Protein AF-A0A9X8YLI3-F1 (afdb_monomer)

InterPro domains:
  IPR004807 UvrABC system, subunit B [PTHR24029] (3-109)
  IPR027417 P-loop containing nucleoside triphosphate hydrolase [G3DSA:3.40.50.300] (4-109)
  IPR027417 P-loop containing nucleoside triphosphate hydrolase [SSF52540] (3-109)
  IPR060262 UvrABC system protein B, third helical domain [PF27431] (2-48)

Solvent-accessible surface area (backbone atoms only — not comparable to full-atom values): 6412 Å² total; per-residue (Å²): 115,66,68,53,52,54,26,54,76,68,69,36,55,67,28,32,51,46,31,52,54,51,52,52,50,41,51,49,34,34,72,75,70,71,48,42,93,69,53,61,46,45,38,37,74,78,70,73,49,60,91,81,42,76,53,90,54,77,72,78,76,47,65,95,84,62,87,84,82,70,73,65,46,91,54,47,53,61,50,60,74,42,47,46,60,57,53,46,59,55,47,49,53,35,35,72,59,14,72,42,60,74,59,30,64,30,50,51,120

Sequence (109 aa):
ADRRKVLLANNKLLEEQRLTQRTQFDLEMMNELGYCSGIENYSRYLSGRAEGEPPPTLFDYLPADGLLVVDESHVTIPQIGAMFKGDRARKETLVEYGFRLPSALDNRP

Mean predicted aligned error: 3.41 Å

Organism: Serratia marcescens (NCBI:txid615)

Radius of gyration: 17.2 Å; Cα contacts (8 Å, |Δi|>4): 89; chains: 1; bounding box: 40×31×50 Å

pLDDT: mean 94.91, std 4.08, range [65.88, 98.31]

Foldseek 3Di:
DVLLVVCVVVVVVQLSVLQVVQVVVQVVCCVPVVGDVPRLLCQCVVVVHDPLAAHDDVVVVDDPPDDDDDPPCVPRVVVVVCQLVVVQVVVVVCCVSNVGPPSSNNHGD

Structure (mmCIF, N/CA/C/O backbone):
data_AF-A0A9X8YLI3-F1
#
_entry.id   AF-A0A9X8YLI3-F1
#
loop_
_atom_site.group_PDB
_atom_site.id
_atom_site.type_symbol
_atom_site.label_atom_id
_atom_site.label_alt_id
_atom_site.label_comp_id
_atom_site.label_asym_id
_atom_site.label_entity_id
_atom_site.label_seq_id
_atom_site.pdbx_PDB_ins_code
_atom_site.Cartn_x
_atom_site.Cartn_y
_atom_site.Cartn_z
_atom_site.occupancy
_atom_site.B_iso_or_equiv
_atom_site.auth_seq_id
_atom_site.auth_comp_id
_atom_site.auth_asym_id
_atom_site.auth_atom_id
_atom_site.pdbx_PDB_model_num
ATOM 1 N N . ALA A 1 1 ? -16.256 -0.741 6.862 1.00 65.88 1 ALA A N 1
ATOM 2 C CA . ALA A 1 1 ? -17.024 -1.120 8.071 1.00 65.88 1 ALA A CA 1
ATOM 3 C C . ALA A 1 1 ? -16.598 -2.479 8.636 1.00 65.88 1 ALA A C 1
ATOM 5 O O . ALA A 1 1 ? -16.556 -2.633 9.853 1.00 65.88 1 ALA A O 1
ATOM 6 N N . ASP A 1 2 ? -16.237 -3.452 7.796 1.00 87.06 2 ASP A N 1
ATOM 7 C CA . ASP A 1 2 ? -16.014 -4.831 8.259 1.00 87.06 2 ASP A CA 1
ATOM 8 C C . ASP A 1 2 ? -14.717 -5.022 9.049 1.00 87.06 2 ASP A C 1
ATOM 10 O O . ASP A 1 2 ? -14.728 -5.678 10.088 1.00 87.06 2 ASP A O 1
ATOM 14 N N . ARG A 1 3 ? -13.620 -4.348 8.668 1.00 92.38 3 ARG A N 1
ATOM 15 C CA . ARG A 1 3 ? -12.366 -4.404 9.444 1.00 92.38 3 ARG A CA 1
ATOM 16 C C . ARG A 1 3 ? -12.540 -3.911 10.882 1.00 92.38 3 ARG A C 1
ATOM 18 O O . ARG A 1 3 ? -12.003 -4.521 11.800 1.00 92.38 3 ARG A O 1
ATOM 25 N N . ARG A 1 4 ? -13.328 -2.851 11.082 1.00 92.94 4 ARG A N 1
ATOM 26 C CA . ARG A 1 4 ? -13.660 -2.319 12.410 1.00 92.94 4 ARG A CA 1
ATOM 27 C C . ARG A 1 4 ? -14.344 -3.378 13.277 1.00 92.94 4 ARG A C 1
ATOM 29 O O . ARG A 1 4 ? -13.915 -3.609 14.400 1.00 92.94 4 ARG A O 1
ATOM 36 N N . LYS A 1 5 ? -15.351 -4.075 12.733 1.00 94.69 5 LYS A N 1
ATOM 37 C CA . LYS A 1 5 ? -16.043 -5.173 13.433 1.00 94.69 5 LYS A CA 1
ATOM 38 C C . LYS A 1 5 ? -15.072 -6.284 13.835 1.00 94.69 5 LYS A C 1
ATOM 40 O O . LYS A 1 5 ? -15.131 -6.751 14.966 1.00 94.69 5 LYS A O 1
ATOM 45 N N . VAL A 1 6 ? -14.155 -6.662 12.940 1.00 95.75 6 VAL A N 1
ATOM 46 C CA . VAL A 1 6 ? -13.128 -7.679 13.220 1.00 95.75 6 VAL A CA 1
ATOM 47 C C . VAL A 1 6 ? -12.205 -7.245 14.361 1.00 95.75 6 VAL A C 1
ATOM 49 O O . VAL A 1 6 ? -11.920 -8.052 15.240 1.00 95.75 6 VAL A O 1
ATOM 52 N N . LEU A 1 7 ? -11.739 -5.994 14.381 1.00 96.81 7 LEU A N 1
ATOM 53 C CA . LEU A 1 7 ? -10.860 -5.506 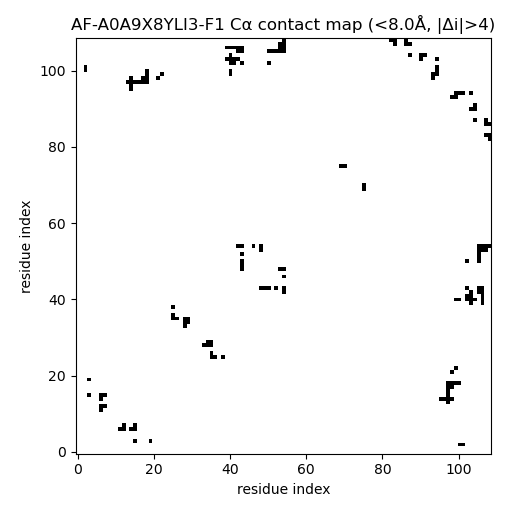15.451 1.00 96.81 7 LEU A CA 1
ATOM 54 C C . LEU A 1 7 ? -11.576 -5.483 16.810 1.00 96.81 7 LEU A C 1
ATOM 56 O O . LEU A 1 7 ? -11.028 -5.989 17.788 1.00 96.81 7 LEU A O 1
ATOM 60 N N . LEU A 1 8 ? -12.822 -4.999 16.855 1.00 96.06 8 LEU A N 1
ATOM 61 C CA . LEU A 1 8 ? -13.634 -4.989 18.079 1.00 96.06 8 LEU A CA 1
ATOM 62 C C . LEU A 1 8 ? -13.923 -6.405 18.594 1.00 96.06 8 LEU A C 1
ATOM 64 O O . LEU A 1 8 ? -13.762 -6.663 19.783 1.00 96.06 8 LEU A O 1
ATOM 68 N N . ALA A 1 9 ? -14.287 -7.336 17.707 1.00 97.31 9 ALA A N 1
ATOM 69 C CA . ALA A 1 9 ? -14.552 -8.729 18.074 1.00 97.31 9 ALA A CA 1
ATOM 70 C C . ALA A 1 9 ? -13.317 -9.443 18.653 1.00 97.31 9 ALA A C 1
ATOM 72 O O . ALA A 1 9 ? -13.460 -10.360 19.455 1.00 97.31 9 ALA A O 1
ATOM 73 N N . ASN A 1 10 ? -12.111 -9.006 18.278 1.00 96.75 10 ASN A N 1
ATOM 74 C CA . ASN A 1 10 ? -10.844 -9.530 18.795 1.00 96.75 10 ASN A CA 1
ATOM 75 C C . ASN A 1 10 ? -10.275 -8.704 19.965 1.00 96.75 10 ASN A C 1
ATOM 77 O O . ASN A 1 10 ? -9.109 -8.872 20.315 1.00 96.75 10 ASN A O 1
ATOM 81 N N . ASN A 1 11 ? -11.061 -7.791 20.546 1.00 97.44 11 ASN A N 1
ATOM 82 C CA . ASN A 1 11 ? -10.647 -6.896 21.631 1.00 97.44 11 ASN A CA 1
ATOM 83 C C . ASN A 1 11 ? -9.397 -6.041 21.308 1.00 97.44 11 ASN A C 1
ATOM 85 O O . ASN A 1 11 ? -8.677 -5.602 22.204 1.00 97.44 11 ASN A O 1
ATOM 89 N N . LYS A 1 12 ? -9.144 -5.780 20.017 1.00 97.75 12 LYS A N 1
ATOM 90 C CA . LYS A 1 12 ? -8.058 -4.922 19.512 1.00 97.75 12 LYS A CA 1
ATOM 91 C C . LYS A 1 12 ? -8.506 -3.456 19.483 1.00 97.75 12 LYS A C 1
ATOM 93 O O . LYS A 1 12 ? -8.673 -2.854 18.420 1.00 97.75 12 LYS A O 1
ATOM 98 N N . LEU A 1 13 ? -8.801 -2.910 20.665 1.00 97.81 13 LEU A N 1
ATOM 99 C CA . LEU A 1 13 ? -9.442 -1.595 20.820 1.00 97.81 13 LEU A CA 1
ATOM 100 C C . LEU A 1 13 ? -8.537 -0.437 20.372 1.00 97.81 13 LEU A C 1
ATOM 102 O O . LEU A 1 13 ? -9.013 0.515 19.759 1.00 97.81 13 LEU A O 1
ATOM 106 N N . LEU A 1 14 ? -7.230 -0.529 20.632 1.00 98.06 14 LEU A N 1
ATOM 107 C CA . LEU A 1 14 ? -6.277 0.516 20.252 1.00 98.06 14 LEU A CA 1
ATOM 108 C C . LEU A 1 14 ? -6.064 0.556 18.735 1.00 98.06 14 LEU A C 1
ATOM 110 O O . LEU A 1 14 ? -6.020 1.630 18.138 1.00 98.06 14 LEU A O 1
ATOM 114 N N . GLU A 1 15 ? -5.942 -0.611 18.104 1.00 98.31 15 GLU A N 1
ATOM 115 C CA . GLU A 1 15 ? -5.834 -0.743 16.654 1.00 98.31 15 GLU A CA 1
ATOM 116 C C . GLU A 1 15 ? -7.099 -0.243 15.961 1.00 98.31 15 GLU A C 1
ATOM 118 O O . GLU A 1 15 ? -7.008 0.413 14.925 1.00 98.31 15 GLU A O 1
ATOM 123 N N . GLU A 1 16 ? -8.275 -0.528 16.527 1.00 97.69 16 GLU A N 1
ATOM 124 C CA . GLU A 1 16 ? -9.536 -0.006 16.009 1.00 97.69 16 GLU A CA 1
ATOM 125 C C . GLU A 1 16 ? -9.577 1.517 16.073 1.00 97.69 16 GLU A C 1
ATOM 127 O O . GLU A 1 16 ? -9.817 2.156 15.048 1.00 97.69 16 GL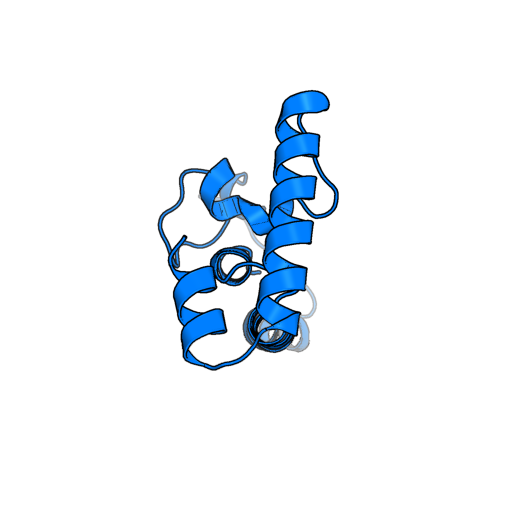U A O 1
ATOM 132 N N . GLN A 1 17 ? -9.281 2.094 17.239 1.00 97.94 17 GLN A N 1
ATOM 133 C CA . GLN A 1 17 ? -9.274 3.539 17.425 1.00 97.94 17 GLN A CA 1
ATOM 134 C C . GLN A 1 17 ? -8.301 4.214 16.453 1.00 97.94 17 GLN A C 1
ATOM 136 O O . GLN A 1 17 ? -8.666 5.176 15.774 1.00 97.94 17 GLN A O 1
ATOM 141 N N . ARG A 1 18 ? -7.077 3.684 16.349 1.00 97.88 18 ARG A N 1
ATOM 142 C CA . ARG A 1 18 ? -6.033 4.185 15.449 1.00 97.88 18 ARG A CA 1
ATOM 143 C C . ARG A 1 18 ? -6.486 4.160 13.992 1.00 97.88 18 ARG A C 1
ATOM 145 O O . ARG A 1 18 ? -6.341 5.161 13.289 1.00 97.88 18 ARG A O 1
ATOM 152 N N . LEU A 1 19 ? -7.058 3.038 13.555 1.00 97.62 19 LEU A N 1
ATOM 153 C CA . LEU A 1 19 ? -7.505 2.861 12.179 1.00 97.62 19 LEU A CA 1
ATOM 154 C C . LEU A 1 19 ? -8.654 3.811 11.850 1.00 97.62 19 LEU A C 1
ATOM 156 O O . LEU A 1 19 ? -8.631 4.459 10.804 1.00 97.62 19 LEU A O 1
ATOM 160 N N . THR A 1 20 ? -9.640 3.904 12.741 1.00 97.31 20 THR A N 1
ATOM 161 C CA . THR A 1 20 ? -10.816 4.758 12.567 1.00 97.31 20 THR A CA 1
ATO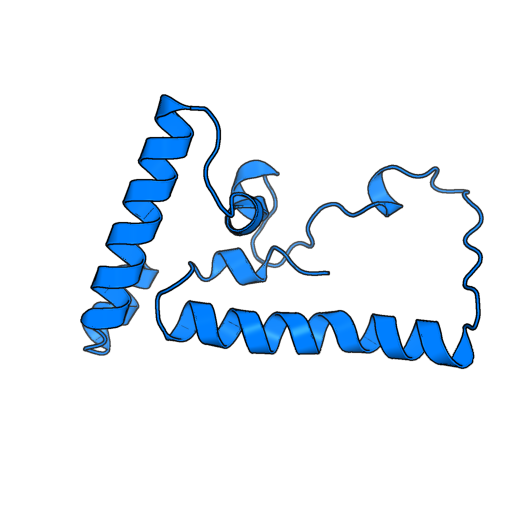M 162 C C . THR A 1 20 ? -10.413 6.229 12.500 1.00 97.31 20 THR A C 1
ATOM 164 O O . THR A 1 20 ? -10.772 6.901 11.536 1.00 97.31 20 THR A O 1
ATOM 167 N N . GLN A 1 21 ? -9.609 6.717 13.451 1.00 97.81 21 GLN A N 1
ATOM 168 C CA . GLN A 1 21 ? -9.138 8.106 13.458 1.00 97.81 21 GLN A CA 1
ATOM 169 C C . GLN A 1 21 ? -8.353 8.448 12.191 1.00 97.81 21 GLN A C 1
ATOM 171 O O . GLN A 1 21 ? -8.633 9.457 11.547 1.00 97.81 21 GLN A O 1
ATOM 176 N N . ARG A 1 22 ? -7.399 7.592 11.798 1.00 97.75 22 ARG A N 1
ATOM 177 C CA . ARG A 1 22 ? -6.577 7.848 10.612 1.00 97.75 22 ARG A CA 1
ATOM 178 C C . ARG A 1 22 ? -7.401 7.844 9.329 1.00 97.75 22 ARG A C 1
ATOM 180 O O . ARG A 1 22 ? -7.235 8.732 8.505 1.00 97.75 22 ARG A O 1
ATOM 187 N N . THR A 1 23 ? -8.276 6.854 9.163 1.00 96.88 23 THR A N 1
ATOM 188 C CA . THR A 1 23 ? -9.092 6.729 7.948 1.00 96.88 23 THR A CA 1
ATOM 189 C C . THR A 1 23 ? -10.066 7.898 7.830 1.00 96.88 23 THR A C 1
ATOM 191 O O . THR A 1 23 ? -10.225 8.441 6.745 1.00 96.88 23 THR A O 1
ATOM 194 N N . GLN A 1 24 ? -10.688 8.313 8.938 1.00 97.06 24 GLN A N 1
ATOM 195 C CA . GLN A 1 24 ? -11.616 9.442 8.948 1.00 97.06 24 GLN A CA 1
ATOM 196 C C . GLN A 1 24 ? -10.908 10.755 8.595 1.00 97.06 24 GLN A C 1
ATOM 198 O O . GLN A 1 24 ? -11.377 11.480 7.724 1.00 97.06 24 GLN A O 1
ATOM 203 N N . PHE A 1 25 ? -9.740 11.004 9.192 1.00 98.06 25 PHE A N 1
ATOM 204 C CA . PHE A 1 25 ? -8.915 12.163 8.859 1.00 98.06 25 PHE A CA 1
ATOM 205 C C . PHE A 1 25 ? -8.492 12.161 7.383 1.00 98.06 25 PHE A C 1
ATOM 207 O O . PHE A 1 25 ? -8.634 13.164 6.693 1.00 98.06 25 PHE A O 1
ATOM 214 N N . ASP A 1 26 ? -8.009 11.027 6.863 1.00 98.00 26 ASP A N 1
ATOM 215 C CA . ASP A 1 26 ? -7.603 10.924 5.458 1.00 98.00 26 ASP A CA 1
ATOM 216 C C . ASP A 1 26 ? -8.804 11.168 4.507 1.00 98.00 26 ASP A C 1
ATOM 218 O O . ASP A 1 26 ? -8.628 11.790 3.459 1.00 98.00 26 ASP A O 1
ATOM 222 N N . LEU A 1 27 ? -10.019 10.724 4.868 1.00 97.00 27 LEU A N 1
ATOM 223 C CA . LEU A 1 27 ? -11.255 10.990 4.113 1.00 97.00 27 LEU A CA 1
ATOM 224 C C . LEU A 1 27 ? -11.652 12.472 4.133 1.00 97.00 27 LEU A C 1
ATOM 226 O O . LEU A 1 27 ? -12.037 13.005 3.095 1.00 97.00 27 LEU A O 1
ATOM 230 N N . GLU A 1 28 ? -11.545 13.137 5.282 1.00 98.19 28 GLU A N 1
ATOM 231 C CA . GLU A 1 28 ? -11.789 14.581 5.410 1.00 98.19 28 GLU A CA 1
ATOM 232 C C . GLU A 1 28 ? -10.816 15.374 4.533 1.00 98.19 28 GLU A C 1
ATOM 234 O O . GLU A 1 28 ? -11.245 16.178 3.710 1.00 98.19 28 GLU A O 1
ATOM 239 N N . MET A 1 29 ? -9.523 15.048 4.597 1.00 98.25 29 MET A N 1
ATOM 240 C CA . MET A 1 29 ? -8.493 15.676 3.765 1.00 98.25 29 MET A CA 1
ATOM 241 C C . MET A 1 29 ? -8.746 15.476 2.263 1.00 98.25 29 MET A C 1
ATOM 243 O O . MET A 1 29 ? -8.609 16.418 1.482 1.00 98.25 29 MET A O 1
ATOM 247 N N . MET A 1 30 ? -9.162 14.275 1.843 1.00 97.12 30 MET A N 1
ATOM 248 C CA . MET A 1 30 ? -9.523 14.021 0.442 1.00 97.12 30 MET A CA 1
ATOM 249 C C . MET A 1 30 ? -10.761 14.814 0.003 1.00 97.12 30 MET A C 1
ATOM 251 O O . MET A 1 30 ? -10.786 15.294 -1.126 1.00 97.12 30 MET A O 1
ATOM 255 N N . ASN A 1 31 ? -11.756 14.984 0.875 1.00 97.19 31 ASN A N 1
ATOM 256 C CA . ASN A 1 31 ? -12.953 15.767 0.565 1.00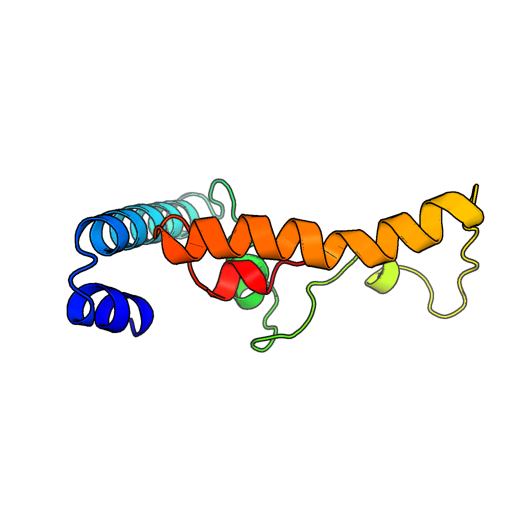 97.19 31 ASN A CA 1
ATOM 257 C C . ASN A 1 31 ? -12.676 17.278 0.503 1.00 97.19 31 ASN A C 1
ATOM 259 O O . ASN A 1 31 ? -13.250 17.960 -0.342 1.00 97.19 31 ASN A O 1
ATOM 263 N N . GLU A 1 32 ? -11.820 17.805 1.382 1.00 97.56 32 GLU A N 1
ATOM 264 C CA . GLU A 1 32 ? -11.554 19.246 1.479 1.00 97.56 32 GLU A CA 1
ATOM 265 C C . GLU A 1 32 ? -10.463 19.728 0.516 1.00 97.56 32 GLU A C 1
ATOM 267 O O . GLU A 1 32 ? -10.607 20.779 -0.107 1.00 97.56 32 GLU A O 1
ATOM 272 N N . LEU A 1 33 ? -9.366 18.973 0.387 1.00 97.44 33 LEU A N 1
ATOM 273 C CA . LEU A 1 33 ? -8.183 19.381 -0.382 1.00 97.44 33 LEU A CA 1
ATOM 274 C C . LEU A 1 33 ? -7.995 18.592 -1.682 1.00 97.44 33 LEU A C 1
ATOM 276 O O . LEU A 1 33 ? -7.133 18.939 -2.488 1.00 97.44 33 LEU A O 1
ATOM 280 N N . GLY A 1 34 ? -8.747 17.507 -1.882 1.00 95.25 34 GLY A N 1
ATOM 281 C CA . GLY A 1 34 ? -8.572 16.599 -3.019 1.00 95.25 34 GLY A CA 1
ATOM 282 C C . GLY A 1 34 ? -7.407 15.612 -2.871 1.00 95.25 34 GLY A C 1
ATOM 283 O O . GLY A 1 34 ? -7.172 14.814 -3.776 1.00 95.25 34 GLY A O 1
ATOM 284 N N . TYR A 1 35 ? -6.671 15.634 -1.752 1.00 96.25 35 TYR A N 1
ATOM 285 C CA . TYR A 1 35 ? -5.596 14.679 -1.468 1.00 96.25 35 TYR A CA 1
ATOM 286 C C . TYR A 1 35 ? -5.362 14.491 0.038 1.00 96.25 35 TYR A C 1
ATOM 288 O O . TYR A 1 35 ? -5.763 15.311 0.859 1.00 96.25 35 TYR A O 1
ATOM 296 N N . CYS A 1 36 ? -4.659 13.420 0.410 1.00 97.38 36 CYS A N 1
ATOM 297 C CA . CYS A 1 36 ? -4.199 13.186 1.779 1.00 97.38 36 CYS A CA 1
ATOM 298 C C . CYS A 1 36 ? -2.771 12.620 1.801 1.00 97.38 36 CYS A C 1
ATOM 300 O O . CYS A 1 36 ? -2.235 12.164 0.787 1.00 97.38 36 CYS A O 1
ATOM 302 N N . SER A 1 37 ? -2.126 12.647 2.971 1.00 96.69 37 SER A N 1
ATOM 303 C CA . SER A 1 37 ? -0.793 12.060 3.132 1.00 96.69 37 SER A CA 1
ATOM 304 C C . SER A 1 37 ? -0.866 10.531 3.159 1.00 96.69 3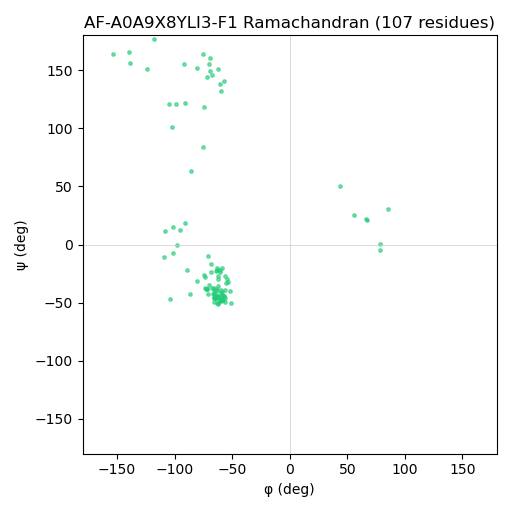7 SER A C 1
ATOM 306 O O . SER A 1 37 ? -1.447 9.924 4.069 1.00 96.69 37 SER A O 1
ATOM 308 N N . GLY A 1 38 ? -0.210 9.903 2.186 1.00 95.19 38 GLY A N 1
ATOM 309 C CA . GLY A 1 38 ? -0.261 8.460 1.998 1.00 95.19 38 GLY A CA 1
ATOM 310 C C . GLY A 1 38 ? -1.458 8.006 1.159 1.00 95.19 38 GLY A C 1
ATOM 311 O O . GLY A 1 38 ? -1.986 6.917 1.404 1.00 95.19 38 GLY A O 1
ATOM 312 N N . ILE A 1 39 ? -1.918 8.842 0.220 1.00 96.19 39 ILE A N 1
ATOM 313 C CA . ILE A 1 39 ? -3.065 8.563 -0.653 1.00 96.19 39 ILE A CA 1
ATOM 314 C C . ILE A 1 39 ? -2.908 7.261 -1.456 1.00 96.19 39 ILE A C 1
ATOM 316 O O . ILE A 1 39 ? -3.891 6.583 -1.747 1.00 96.19 39 ILE A O 1
ATOM 320 N N . GLU A 1 40 ? -1.673 6.837 -1.731 1.00 94.12 40 GLU A N 1
ATOM 321 C CA . GLU A 1 40 ? -1.359 5.585 -2.422 1.00 94.12 40 GLU A CA 1
ATOM 322 C C . GLU A 1 40 ? -1.875 4.339 -1.683 1.00 94.12 40 GLU A C 1
ATOM 324 O O . GLU A 1 40 ? -2.109 3.305 -2.299 1.00 94.12 40 GLU A O 1
ATOM 329 N N . ASN A 1 41 ? -2.132 4.423 -0.373 1.00 94.94 41 ASN A N 1
ATOM 330 C CA . ASN A 1 41 ? -2.729 3.324 0.399 1.00 94.94 41 ASN A CA 1
ATOM 331 C C . ASN A 1 41 ? -4.218 3.091 0.063 1.00 94.94 41 ASN A C 1
ATOM 333 O O . ASN A 1 41 ? -4.799 2.087 0.483 1.00 94.94 41 ASN A O 1
ATOM 337 N N . TYR A 1 42 ? -4.822 4.002 -0.702 1.00 94.75 42 TYR A N 1
ATOM 338 C CA . TYR A 1 42 ? -6.182 3.914 -1.229 1.00 94.75 42 TYR A CA 1
ATOM 339 C C . TYR A 1 42 ? -6.197 3.651 -2.745 1.00 94.75 42 TYR A C 1
ATOM 341 O O . TYR A 1 42 ? -7.260 3.734 -3.360 1.00 94.75 42 TYR A O 1
ATOM 349 N N . SER A 1 43 ? -5.050 3.308 -3.355 1.00 91.94 43 SER A N 1
ATOM 350 C CA . SER A 1 43 ? -4.897 3.168 -4.813 1.00 91.94 43 SER A CA 1
ATOM 351 C C . SER A 1 43 ? -5.945 2.257 -5.449 1.00 91.94 43 SER A C 1
ATOM 353 O O . SER A 1 43 ? -6.492 2.619 -6.489 1.00 91.94 43 SER A O 1
ATOM 355 N N . ARG A 1 44 ? -6.298 1.134 -4.807 1.00 92.94 44 ARG A N 1
ATOM 356 C CA . ARG A 1 44 ? -7.371 0.234 -5.264 1.00 92.94 44 ARG A CA 1
ATOM 357 C C . ARG A 1 44 ? -8.668 0.990 -5.553 1.00 92.94 44 ARG A C 1
ATOM 359 O O . ARG A 1 44 ? -9.251 0.843 -6.621 1.00 92.94 44 ARG A O 1
ATOM 366 N N . TYR A 1 45 ? -9.098 1.814 -4.602 1.00 92.25 45 TYR A N 1
ATOM 367 C CA . TYR A 1 45 ? -10.345 2.567 -4.704 1.00 92.25 45 TYR A CA 1
ATOM 368 C C . TYR A 1 45 ? -10.249 3.696 -5.730 1.00 92.25 45 TYR A C 1
ATOM 370 O O . TYR A 1 45 ? -11.200 3.929 -6.467 1.00 92.25 45 TYR A O 1
ATOM 378 N N . LEU A 1 46 ? -9.096 4.364 -5.803 1.00 91.69 46 LEU A N 1
ATOM 379 C CA . LEU A 1 46 ? -8.874 5.496 -6.707 1.00 91.69 46 LEU A CA 1
ATOM 380 C C . LEU A 1 46 ? -8.712 5.073 -8.173 1.00 91.69 46 LEU A C 1
ATOM 382 O O . LEU A 1 46 ? -9.033 5.843 -9.070 1.00 91.69 46 LEU A O 1
ATOM 386 N N . SER A 1 47 ? -8.224 3.856 -8.417 1.00 89.25 47 SER A N 1
ATOM 387 C CA . SER A 1 47 ? -8.008 3.305 -9.762 1.00 89.25 47 SER A CA 1
ATOM 388 C C . SER A 1 47 ? -9.133 2.383 -10.246 1.00 89.25 47 SER A C 1
ATOM 390 O O . SER A 1 47 ? -9.057 1.876 -11.361 1.00 89.25 47 SER A O 1
ATOM 392 N N . GLY A 1 48 ? -10.172 2.151 -9.433 1.00 89.38 48 GLY A N 1
ATOM 393 C CA . GLY A 1 48 ? -11.299 1.279 -9.789 1.00 89.38 48 GLY A CA 1
ATOM 394 C C . GLY A 1 48 ? -10.939 -0.206 -9.921 1.00 89.38 48 GLY A C 1
ATOM 395 O O . GLY A 1 48 ? -11.657 -0.949 -10.585 1.00 89.38 48 GLY A O 1
ATOM 396 N N . ARG A 1 49 ? -9.830 -0.634 -9.310 1.00 89.62 49 ARG A N 1
ATOM 397 C CA . ARG A 1 49 ? -9.322 -2.012 -9.359 1.00 89.62 49 ARG A CA 1
ATOM 398 C C . ARG A 1 49 ? -10.060 -2.919 -8.373 1.00 89.62 49 ARG A C 1
ATOM 400 O O . ARG A 1 49 ? -10.520 -2.470 -7.318 1.00 89.62 49 ARG A O 1
ATOM 407 N N . ALA A 1 50 ? -10.135 -4.209 -8.692 1.00 92.06 50 ALA A N 1
ATOM 408 C CA . ALA A 1 50 ? -10.678 -5.208 -7.774 1.00 92.06 50 ALA A CA 1
ATOM 409 C C . ALA A 1 50 ? -9.691 -5.541 -6.635 1.00 92.06 50 ALA A C 1
ATOM 411 O O . ALA A 1 50 ? -8.502 -5.224 -6.686 1.00 92.06 50 ALA A O 1
ATOM 412 N N . GLU A 1 51 ? -10.185 -6.178 -5.570 1.00 92.38 51 GLU A N 1
ATOM 413 C CA . GLU A 1 51 ? -9.327 -6.683 -4.492 1.00 92.38 51 GLU A CA 1
ATOM 414 C C . GLU A 1 51 ? -8.319 -7.700 -5.035 1.00 92.38 51 GLU A C 1
ATOM 416 O O . GLU A 1 51 ? -8.675 -8.605 -5.788 1.00 92.38 51 GLU A O 1
ATOM 421 N N . GLY A 1 52 ? -7.049 -7.541 -4.664 1.00 88.19 52 GLY A N 1
ATOM 422 C CA . GLY A 1 52 ? -5.977 -8.386 -5.161 1.00 88.19 52 GLY A CA 1
ATOM 423 C C . GLY A 1 52 ? -5.489 -8.044 -6.568 1.00 88.19 52 GLY A C 1
ATOM 424 O O . GLY A 1 52 ? -4.481 -8.618 -6.970 1.00 88.19 52 GLY A O 1
ATOM 425 N N . GLU A 1 53 ? -6.084 -7.108 -7.309 1.00 90.00 53 GLU A N 1
ATOM 426 C CA . GLU A 1 53 ? -5.499 -6.652 -8.577 1.00 90.00 53 GLU A CA 1
ATOM 427 C C . GLU A 1 53 ? -4.243 -5.798 -8.339 1.00 90.00 53 GLU A C 1
ATOM 429 O O . GLU A 1 53 ? -4.171 -5.071 -7.345 1.00 90.00 53 GLU A O 1
ATOM 434 N N . PRO A 1 54 ? -3.217 -5.902 -9.206 1.00 83.12 54 PRO A N 1
ATOM 435 C CA . PRO A 1 54 ? -2.029 -5.068 -9.089 1.00 83.12 54 PRO A CA 1
ATOM 436 C C . PRO A 1 54 ? -2.356 -3.603 -9.424 1.00 83.12 54 PRO A C 1
ATOM 438 O O . PRO A 1 54 ? -3.232 -3.336 -10.258 1.00 83.12 54 PRO A O 1
ATOM 441 N N . PRO A 1 55 ? -1.648 -2.642 -8.807 1.00 87.44 55 PRO A N 1
ATOM 442 C CA . PRO A 1 55 ? -1.767 -1.247 -9.191 1.00 87.44 55 PRO A CA 1
ATOM 443 C C . PRO A 1 55 ? -1.154 -1.036 -10.586 1.00 87.44 55 PRO A C 1
ATOM 445 O O . PRO A 1 55 ? -0.343 -1.852 -11.031 1.00 87.44 55 PRO A O 1
ATOM 448 N N . PRO A 1 56 ? -1.509 0.057 -11.283 1.00 89.12 56 PRO A N 1
ATOM 449 C CA . PRO A 1 56 ? -0.781 0.450 -12.481 1.00 89.12 56 PRO A CA 1
ATOM 450 C C . PRO A 1 56 ? 0.689 0.726 -12.140 1.00 89.12 56 PRO A C 1
ATOM 452 O O . PRO A 1 56 ? 1.012 1.357 -11.132 1.00 89.12 56 PRO A O 1
ATOM 455 N N . THR A 1 57 ? 1.573 0.261 -13.008 1.00 92.06 57 THR A N 1
ATOM 456 C CA . THR A 1 57 ? 3.024 0.423 -12.947 1.00 92.06 57 THR A CA 1
ATOM 457 C C . THR A 1 57 ? 3.502 1.211 -14.162 1.00 92.06 57 THR A C 1
ATOM 459 O O . THR A 1 57 ? 2.728 1.517 -15.065 1.00 92.06 57 THR A O 1
ATOM 462 N N . LEU A 1 58 ? 4.800 1.514 -14.231 1.00 93.50 58 LEU A N 1
ATOM 463 C CA . LEU A 1 58 ? 5.383 2.143 -15.417 1.00 93.50 58 LEU A CA 1
ATOM 464 C C . LEU A 1 58 ? 5.123 1.333 -16.701 1.00 93.50 58 LEU A C 1
ATOM 466 O O . LEU A 1 58 ? 4.932 1.929 -17.757 1.00 93.50 58 LEU A O 1
ATOM 470 N N . PHE A 1 59 ? 5.072 -0.002 -16.617 1.00 92.50 59 PHE A N 1
ATOM 471 C CA . PHE A 1 59 ? 4.864 -0.867 -17.782 1.00 92.50 59 PHE A CA 1
ATOM 472 C C . PHE A 1 59 ? 3.518 -0.634 -18.473 1.00 92.50 59 PHE A C 1
ATOM 474 O O . PHE A 1 59 ? 3.446 -0.771 -19.688 1.00 92.50 59 PHE A O 1
ATOM 481 N N . ASP A 1 60 ? 2.485 -0.215 -17.739 1.00 91.69 60 ASP A N 1
ATOM 482 C CA . ASP A 1 60 ? 1.164 0.086 -18.306 1.00 91.69 60 ASP A CA 1
ATOM 483 C C . ASP A 1 60 ? 1.164 1.341 -19.201 1.00 91.69 60 ASP A C 1
ATOM 485 O O . ASP A 1 60 ? 0.234 1.551 -19.978 1.00 91.69 60 ASP A O 1
ATOM 489 N N . TYR A 1 61 ? 2.201 2.179 -19.101 1.00 93.88 61 TYR A N 1
ATOM 490 C CA . TYR A 1 61 ? 2.354 3.415 -19.876 1.00 93.88 61 TYR A CA 1
ATOM 491 C C . TYR A 1 61 ? 3.327 3.270 -21.051 1.00 93.88 61 TYR A C 1
ATOM 493 O O . TYR A 1 61 ? 3.475 4.203 -21.843 1.00 93.88 61 TYR A O 1
ATOM 501 N N . LEU A 1 62 ? 4.017 2.134 -21.157 1.00 95.94 62 LEU A N 1
ATOM 502 C CA . LEU A 1 62 ? 4.974 1.873 -22.226 1.00 95.94 62 LEU A CA 1
ATOM 503 C C . LEU A 1 62 ? 4.293 1.176 -23.416 1.00 95.94 62 LEU A C 1
ATOM 505 O O . LEU A 1 62 ? 3.275 0.503 -23.244 1.00 95.94 62 LEU A O 1
ATOM 509 N N . PRO A 1 63 ? 4.849 1.305 -24.636 1.00 96.31 63 PRO A N 1
ATOM 510 C CA . PRO A 1 63 ? 4.387 0.532 -25.783 1.00 96.31 63 PRO A CA 1
ATOM 511 C C . PRO A 1 63 ? 4.466 -0.974 -25.513 1.00 96.31 63 PRO A C 1
ATOM 513 O O . PRO A 1 63 ? 5.443 -1.458 -24.938 1.00 96.31 63 PRO A O 1
ATOM 516 N N . ALA A 1 64 ? 3.461 -1.722 -25.973 1.00 95.06 64 ALA A N 1
ATOM 517 C CA . ALA A 1 64 ? 3.400 -3.175 -25.792 1.00 95.06 64 ALA A CA 1
ATOM 518 C C . ALA A 1 64 ? 4.553 -3.925 -26.493 1.00 95.06 64 ALA A C 1
ATOM 520 O O . ALA A 1 64 ? 4.879 -5.047 -26.116 1.00 95.06 64 ALA A O 1
ATOM 521 N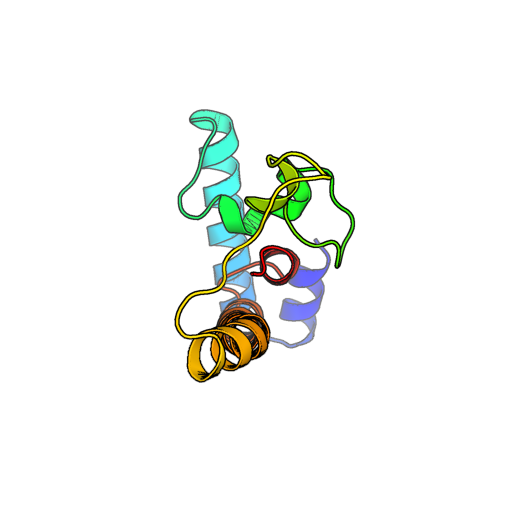 N . ASP A 1 65 ? 5.168 -3.304 -27.499 1.00 95.81 65 ASP A N 1
ATOM 522 C CA . ASP A 1 65 ? 6.316 -3.783 -28.272 1.00 95.81 65 ASP A CA 1
ATOM 523 C C . ASP A 1 65 ? 7.648 -3.132 -27.848 1.00 95.81 65 ASP A C 1
ATOM 525 O O . ASP A 1 65 ? 8.649 -3.216 -28.560 1.00 95.81 65 ASP A O 1
ATOM 529 N N . GLY A 1 66 ? 7.676 -2.477 -26.685 1.00 94.25 66 GLY A N 1
ATOM 530 C CA . GLY A 1 66 ? 8.877 -1.851 -26.146 1.00 94.25 66 GLY A CA 1
ATOM 531 C C . GLY A 1 66 ? 10.006 -2.848 -25.850 1.00 94.25 66 GLY A C 1
ATOM 532 O O . GLY A 1 66 ? 9.784 -4.005 -25.493 1.00 94.25 66 GLY A O 1
ATOM 533 N N . LEU A 1 67 ? 11.251 -2.372 -25.945 1.00 95.94 67 LEU A N 1
ATOM 534 C CA . LEU A 1 67 ? 12.441 -3.117 -25.533 1.00 95.94 67 LEU A CA 1
ATOM 535 C C . LEU A 1 67 ? 12.773 -2.816 -24.065 1.00 95.94 67 LEU A C 1
ATOM 537 O O . LEU A 1 67 ? 13.045 -1.669 -23.713 1.00 95.94 67 LEU A O 1
ATOM 541 N N . LEU A 1 68 ? 12.816 -3.852 -23.224 1.00 95.31 68 LEU A N 1
ATOM 542 C CA . LEU A 1 68 ? 13.300 -3.765 -21.845 1.00 95.31 68 LEU A CA 1
ATOM 543 C C . LEU A 1 68 ? 14.749 -4.258 -21.767 1.00 95.31 68 LEU A C 1
ATOM 545 O O . LEU A 1 68 ? 15.032 -5.415 -22.072 1.00 95.31 68 LEU A O 1
ATOM 549 N N . VAL A 1 69 ? 15.654 -3.396 -21.305 1.00 97.50 69 VAL A N 1
ATOM 550 C CA . VAL A 1 69 ? 17.031 -3.775 -20.962 1.00 97.50 69 VAL A CA 1
ATOM 551 C C . VAL A 1 69 ? 17.151 -3.818 -19.444 1.00 97.50 69 VAL A C 1
ATOM 553 O O . VAL A 1 69 ? 16.903 -2.819 -18.773 1.00 97.50 69 VAL A O 1
ATOM 556 N N . VAL A 1 70 ? 17.522 -4.981 -18.907 1.00 97.81 70 VAL A N 1
ATOM 557 C CA . VAL A 1 70 ? 17.769 -5.167 -17.473 1.00 97.81 70 VAL A CA 1
ATOM 558 C C . VAL A 1 70 ? 19.271 -5.187 -17.248 1.00 97.81 70 VAL A C 1
ATOM 560 O O . VAL A 1 70 ? 19.928 -6.197 -17.505 1.00 97.81 70 VAL A O 1
ATOM 563 N N . ASP A 1 71 ? 19.801 -4.060 -16.784 1.00 98.31 71 ASP A N 1
ATOM 564 C CA . ASP A 1 71 ? 21.203 -3.963 -16.398 1.00 98.31 71 ASP A CA 1
ATOM 565 C C . ASP A 1 71 ? 21.489 -4.818 -15.156 1.00 98.31 71 ASP A C 1
ATOM 567 O O . ASP A 1 71 ? 20.615 -5.013 -14.303 1.00 98.31 71 ASP A O 1
ATOM 571 N N . GLU A 1 72 ? 22.694 -5.380 -15.096 1.00 98.19 72 GLU A N 1
ATOM 572 C CA . GLU A 1 72 ? 23.142 -6.298 -14.043 1.00 98.19 72 GLU A CA 1
ATOM 573 C C . GLU A 1 72 ? 22.090 -7.353 -13.661 1.00 98.19 72 GLU A C 1
ATOM 575 O O . GLU A 1 72 ? 21.754 -7.560 -12.494 1.00 98.19 72 GLU A O 1
ATOM 580 N N . SER A 1 73 ? 21.536 -8.037 -14.666 1.00 98.00 73 SER A N 1
ATOM 581 C CA . SER A 1 73 ? 20.388 -8.943 -14.504 1.00 98.00 73 SER A CA 1
ATOM 582 C C . SER A 1 73 ? 20.586 -10.032 -13.443 1.00 98.00 73 SER A C 1
ATOM 584 O O . SER A 1 73 ? 19.628 -10.426 -12.777 1.00 98.00 73 SER A O 1
ATOM 586 N N . HIS A 1 74 ? 21.828 -10.467 -13.224 1.00 97.44 74 HIS A N 1
ATOM 587 C CA . HIS A 1 74 ? 22.195 -11.424 -12.182 1.00 97.44 74 HIS A CA 1
ATOM 588 C C . HIS A 1 74 ? 21.937 -10.913 -10.747 1.00 97.44 74 HIS A C 1
ATOM 590 O O . HIS A 1 74 ? 21.790 -11.726 -9.836 1.00 97.44 74 HIS A O 1
ATOM 596 N N . VAL A 1 75 ? 21.827 -9.595 -10.552 1.00 98.19 75 VAL A N 1
ATOM 597 C CA . VAL A 1 75 ? 21.422 -8.933 -9.300 1.00 98.19 75 VAL A CA 1
ATOM 598 C C . VAL A 1 75 ? 19.981 -8.423 -9.388 1.00 98.19 75 VAL A C 1
ATOM 600 O O . VAL A 1 75 ? 19.176 -8.678 -8.488 1.00 98.19 75 VAL A O 1
ATOM 603 N N . THR A 1 76 ? 19.632 -7.743 -10.484 1.00 98.00 76 THR A N 1
ATOM 604 C CA . THR A 1 76 ? 18.347 -7.042 -10.638 1.00 98.00 76 THR A CA 1
ATOM 605 C C . THR A 1 76 ? 17.151 -7.999 -10.664 1.00 98.00 76 THR A C 1
ATOM 607 O O . THR A 1 76 ? 16.123 -7.721 -10.045 1.00 98.00 76 THR A O 1
ATOM 610 N N . ILE A 1 77 ? 17.267 -9.167 -11.310 1.00 97.44 77 ILE A N 1
ATOM 611 C CA . ILE A 1 77 ? 16.166 -10.144 -11.376 1.00 97.44 77 ILE A CA 1
ATOM 612 C C . ILE A 1 77 ? 15.840 -10.731 -9.988 1.00 97.44 77 ILE A C 1
ATOM 614 O O . ILE A 1 77 ? 14.668 -10.690 -9.594 1.00 97.44 77 ILE A O 1
A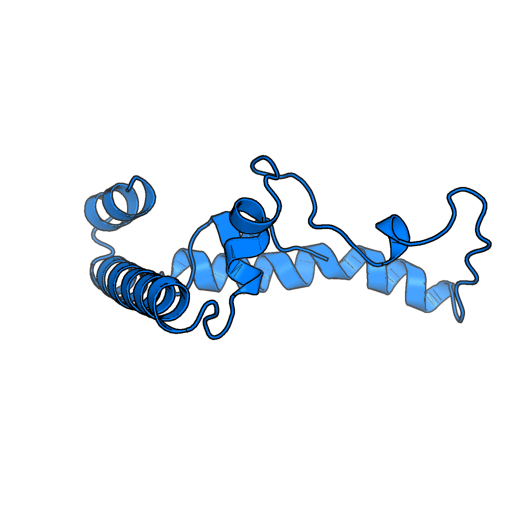TOM 618 N N . PRO A 1 78 ? 16.821 -11.218 -9.196 1.00 97.19 78 PRO A N 1
ATOM 619 C CA . PRO A 1 78 ? 16.570 -11.605 -7.808 1.00 97.19 78 PRO A CA 1
ATOM 620 C C . PRO A 1 78 ? 15.963 -10.487 -6.955 1.00 97.19 78 PRO A C 1
ATOM 622 O O . PRO A 1 78 ? 15.067 -10.753 -6.150 1.00 97.19 78 PRO A O 1
ATOM 625 N N . GLN A 1 79 ? 16.417 -9.242 -7.138 1.00 96.81 79 GLN A N 1
ATOM 626 C CA . GLN A 1 79 ? 15.908 -8.095 -6.389 1.00 96.81 79 GLN A CA 1
ATOM 627 C C . GLN A 1 79 ? 14.413 -7.867 -6.648 1.00 96.81 79 GLN A C 1
ATOM 629 O O . GLN A 1 79 ? 13.650 -7.782 -5.686 1.00 96.81 79 GLN A O 1
ATOM 634 N N . ILE A 1 80 ? 13.981 -7.844 -7.915 1.00 95.00 80 ILE A N 1
ATOM 635 C CA . ILE A 1 80 ? 12.564 -7.697 -8.294 1.00 95.00 80 ILE A CA 1
ATOM 636 C C . ILE A 1 80 ? 11.720 -8.813 -7.662 1.00 95.00 80 ILE A C 1
ATOM 638 O O . ILE A 1 80 ? 10.686 -8.543 -7.051 1.00 95.00 80 ILE A O 1
ATOM 642 N N . GLY A 1 81 ? 12.197 -10.063 -7.713 1.00 92.25 81 GLY A N 1
ATOM 643 C CA . GLY A 1 81 ? 11.508 -11.205 -7.100 1.00 92.25 81 GLY A CA 1
ATOM 644 C C . GLY A 1 81 ? 11.325 -11.094 -5.577 1.00 92.25 81 GLY A C 1
ATOM 645 O O . GLY A 1 81 ? 10.410 -11.703 -5.014 1.00 92.25 81 GLY A O 1
ATOM 646 N N . ALA A 1 82 ? 12.163 -10.306 -4.896 1.00 95.75 82 ALA A N 1
ATOM 647 C CA . ALA A 1 82 ? 12.087 -10.076 -3.456 1.00 95.75 82 ALA A CA 1
ATOM 648 C C . ALA A 1 82 ? 11.188 -8.888 -3.060 1.00 95.75 82 ALA A C 1
ATOM 650 O O . ALA A 1 82 ? 10.701 -8.859 -1.924 1.00 95.75 82 ALA A O 1
ATOM 651 N N . MET A 1 83 ? 10.931 -7.937 -3.970 1.00 95.94 83 MET A N 1
ATOM 652 C CA . MET A 1 83 ? 10.219 -6.685 -3.667 1.00 95.94 83 MET A CA 1
ATOM 653 C C . MET A 1 83 ? 8.837 -6.928 -3.058 1.00 95.94 83 MET A C 1
ATOM 655 O O . MET A 1 83 ? 8.532 -6.381 -1.996 1.00 95.94 83 MET A O 1
ATOM 659 N N . PHE A 1 84 ? 8.030 -7.798 -3.675 1.00 93.50 84 PHE A N 1
ATOM 660 C CA . PHE A 1 84 ? 6.678 -8.090 -3.194 1.00 93.50 84 PHE A CA 1
ATOM 661 C C . PHE A 1 84 ? 6.676 -8.645 -1.766 1.00 93.50 84 PHE A C 1
ATOM 663 O O . PHE A 1 84 ? 5.899 -8.198 -0.927 1.00 93.50 84 PHE A O 1
ATOM 670 N N . LYS A 1 85 ? 7.565 -9.599 -1.460 1.00 93.50 85 LYS A N 1
ATOM 671 C CA . LYS A 1 85 ? 7.621 -10.225 -0.129 1.00 93.50 85 LYS A CA 1
ATOM 672 C C . LYS A 1 85 ? 8.027 -9.218 0.947 1.00 93.50 85 LYS A C 1
ATOM 674 O O . LYS A 1 85 ? 7.410 -9.192 2.010 1.00 93.50 85 LYS A O 1
ATOM 679 N N . GLY A 1 86 ? 9.034 -8.389 0.664 1.00 95.12 86 GLY A N 1
ATOM 680 C CA . GLY A 1 86 ? 9.501 -7.359 1.593 1.00 95.12 86 GLY A CA 1
ATOM 681 C C . GLY A 1 86 ? 8.443 -6.287 1.854 1.00 95.12 86 GLY A C 1
ATOM 682 O O . GLY A 1 86 ? 8.172 -5.942 3.006 1.00 95.12 86 GLY A O 1
ATOM 683 N N . ASP A 1 87 ? 7.795 -5.799 0.795 1.00 95.69 87 ASP A N 1
ATOM 684 C CA . ASP A 1 87 ? 6.720 -4.817 0.917 1.00 95.69 87 ASP A CA 1
ATOM 685 C C . ASP A 1 87 ? 5.509 -5.382 1.672 1.00 95.69 87 ASP A C 1
ATOM 687 O O . ASP A 1 87 ? 5.014 -4.748 2.609 1.00 95.69 87 ASP A O 1
ATOM 691 N N . ARG A 1 88 ? 5.088 -6.605 1.331 1.00 95.00 88 ARG A N 1
ATOM 692 C CA . ARG A 1 88 ? 3.968 -7.287 1.979 1.00 95.00 88 ARG A CA 1
ATOM 693 C C . ARG A 1 88 ? 4.198 -7.480 3.475 1.00 95.00 88 ARG A C 1
ATOM 695 O O . ARG A 1 88 ? 3.334 -7.084 4.248 1.00 95.00 88 ARG A O 1
ATOM 702 N N . ALA A 1 89 ? 5.355 -7.992 3.896 1.00 96.31 89 ALA A N 1
ATOM 703 C CA . ALA A 1 89 ? 5.655 -8.211 5.316 1.00 96.31 89 ALA A CA 1
ATOM 704 C C . ALA A 1 89 ? 5.577 -6.909 6.141 1.00 96.31 89 ALA A C 1
ATOM 706 O O . ALA A 1 89 ? 5.019 -6.865 7.243 1.00 96.31 89 ALA A O 1
ATOM 707 N N . ARG A 1 90 ? 6.084 -5.806 5.576 1.00 97.12 90 ARG A N 1
ATOM 708 C CA . ARG A 1 90 ? 6.002 -4.480 6.198 1.00 97.12 90 ARG A CA 1
ATOM 709 C C . ARG A 1 90 ? 4.554 -3.991 6.283 1.00 97.12 90 ARG A C 1
ATOM 711 O O . ARG A 1 90 ? 4.138 -3.486 7.325 1.00 97.12 90 ARG A O 1
ATOM 718 N N . LYS A 1 91 ? 3.780 -4.118 5.202 1.00 96.31 91 LYS A N 1
ATOM 719 C CA . LYS A 1 91 ? 2.384 -3.659 5.161 1.00 96.31 91 LYS A CA 1
ATOM 720 C C . LYS A 1 91 ? 1.451 -4.513 6.019 1.00 96.31 91 LYS A C 1
ATOM 722 O O . LYS A 1 91 ? 0.556 -3.954 6.647 1.00 96.31 91 LYS A O 1
ATOM 727 N N . GLU A 1 92 ? 1.677 -5.820 6.111 1.00 96.94 92 GLU A N 1
ATOM 728 C CA . GLU A 1 92 ? 0.925 -6.719 6.994 1.00 96.94 92 GLU A CA 1
ATOM 729 C C . GLU A 1 92 ? 1.024 -6.258 8.450 1.00 96.94 92 GLU A C 1
ATOM 731 O O . GLU A 1 92 ? -0.006 -6.106 9.103 1.00 96.94 92 GLU A O 1
ATOM 736 N N . THR A 1 93 ? 2.222 -5.885 8.910 1.00 97.56 93 THR A N 1
ATOM 737 C CA . THR A 1 93 ? 2.425 -5.279 10.238 1.00 97.56 93 THR A CA 1
ATOM 738 C C . THR A 1 93 ? 1.576 -4.010 10.423 1.00 97.56 93 THR A C 1
ATOM 740 O O . THR A 1 93 ? 0.888 -3.847 11.432 1.00 97.56 93 THR A O 1
ATOM 743 N N . LEU A 1 94 ? 1.560 -3.102 9.439 1.00 97.38 94 LEU A N 1
ATOM 744 C CA . LEU A 1 94 ? 0.758 -1.871 9.520 1.00 97.38 94 LEU A CA 1
ATOM 745 C C . LEU A 1 94 ? -0.749 -2.158 9.600 1.00 97.38 94 LEU A C 1
ATOM 747 O O . LEU A 1 94 ? -1.469 -1.473 10.328 1.00 97.38 94 LEU A O 1
ATOM 751 N N . VAL A 1 95 ? -1.231 -3.158 8.863 1.00 96.69 95 VAL A N 1
ATOM 752 C CA . VAL A 1 95 ? -2.643 -3.573 8.864 1.00 96.69 95 VAL A CA 1
ATOM 753 C C . VAL A 1 95 ? -3.016 -4.298 10.156 1.00 96.69 95 VAL A C 1
ATOM 755 O O . VAL A 1 95 ? -4.121 -4.119 10.685 1.00 96.69 95 VAL A O 1
ATOM 758 N N . GLU A 1 96 ? -2.110 -5.120 10.678 1.00 96.44 96 GLU A N 1
ATOM 759 C CA . GLU A 1 96 ? -2.302 -5.852 11.923 1.00 96.44 96 GLU A CA 1
ATOM 760 C C . GLU A 1 96 ? -2.469 -4.903 13.107 1.00 96.44 96 GLU A C 1
ATOM 762 O O . GLU A 1 96 ? -3.405 -5.075 13.892 1.00 96.44 96 GLU A O 1
ATOM 767 N N . TYR A 1 97 ? -1.621 -3.877 13.177 1.00 97.00 97 TYR A N 1
ATOM 768 C CA . TYR A 1 97 ? -1.634 -2.872 14.235 1.00 97.00 97 TYR A CA 1
ATOM 769 C C . TYR A 1 97 ? -2.512 -1.651 13.908 1.00 97.00 97 TYR A C 1
ATOM 771 O O . TYR A 1 97 ? -2.359 -0.596 14.518 1.00 97.00 97 TYR A O 1
ATOM 779 N N . GLY A 1 98 ? -3.437 -1.746 12.948 1.00 96.38 98 GLY A N 1
ATOM 780 C CA . GLY A 1 98 ? -4.455 -0.711 12.719 1.00 96.38 98 GLY A CA 1
ATOM 781 C C . GLY A 1 98 ? -3.924 0.639 12.219 1.00 96.38 98 GLY A C 1
ATOM 782 O O . GLY A 1 98 ? -4.586 1.655 12.385 1.00 96.38 98 GLY A O 1
ATOM 783 N N . PHE A 1 99 ? -2.738 0.689 11.611 1.00 97.62 99 PHE A N 1
ATOM 784 C CA . PHE A 1 99 ? -2.231 1.905 10.963 1.00 97.62 99 PHE A CA 1
ATOM 785 C C . PHE A 1 99 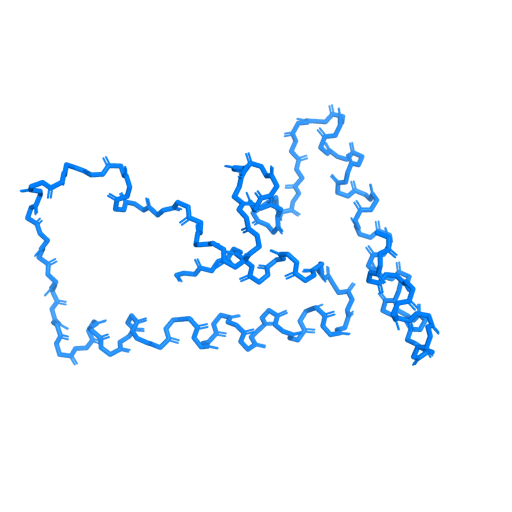? -2.817 2.110 9.566 1.00 97.62 99 PHE A C 1
ATOM 787 O O . PHE A 1 99 ? -2.952 3.249 9.119 1.00 97.62 99 PHE A O 1
ATOM 794 N N . ARG A 1 100 ? -3.135 1.019 8.858 1.00 97.25 100 ARG A N 1
ATOM 795 C CA . ARG A 1 100 ? -3.680 1.040 7.494 1.00 97.25 100 ARG A CA 1
ATOM 796 C C . ARG A 1 100 ? -4.794 0.011 7.314 1.00 97.25 100 ARG A C 1
ATOM 798 O O . ARG A 1 100 ? -4.867 -0.986 8.030 1.00 97.25 100 ARG A O 1
ATOM 805 N N . LEU A 1 101 ? -5.667 0.265 6.340 1.00 96.62 101 LEU A N 1
ATOM 806 C CA . LEU A 1 101 ? -6.696 -0.684 5.914 1.00 96.62 101 LEU A CA 1
ATOM 807 C C . LEU A 1 101 ? -6.066 -1.884 5.188 1.00 96.62 101 LEU A C 1
ATOM 809 O O . LEU A 1 101 ? -5.016 -1.718 4.568 1.00 96.62 101 LEU A O 1
ATOM 813 N N . PRO A 1 102 ? -6.725 -3.061 5.169 1.00 95.44 102 PRO A N 1
ATOM 814 C CA . PRO A 1 102 ? -6.267 -4.210 4.383 1.00 95.44 102 PRO A CA 1
ATOM 815 C C . PRO A 1 102 ? -6.043 -3.892 2.899 1.00 95.44 102 PRO A C 1
ATOM 817 O O . PRO A 1 102 ? -5.107 -4.410 2.307 1.00 95.44 102 PRO A O 1
ATOM 820 N N . SER A 1 103 ? -6.826 -2.967 2.330 1.00 94.50 103 SER A N 1
ATOM 821 C CA . SER A 1 103 ? -6.669 -2.491 0.948 1.00 94.50 103 SER A CA 1
ATOM 822 C C . SER A 1 103 ? -5.304 -1.870 0.652 1.00 94.50 103 SER A C 1
ATOM 824 O O . SER A 1 103 ? -4.910 -1.785 -0.503 1.00 94.50 103 SER A O 1
ATOM 826 N N . ALA A 1 104 ? -4.557 -1.434 1.672 1.00 95.19 104 ALA A N 1
ATOM 827 C CA . ALA A 1 104 ? -3.206 -0.923 1.475 1.00 95.19 104 ALA A CA 1
ATOM 828 C C . ALA A 1 104 ? -2.249 -2.005 0.942 1.00 95.19 104 ALA A C 1
ATOM 830 O O . ALA A 1 104 ? -1.243 -1.661 0.327 1.00 95.19 104 ALA A O 1
ATOM 831 N N . LEU A 1 105 ? -2.560 -3.292 1.153 1.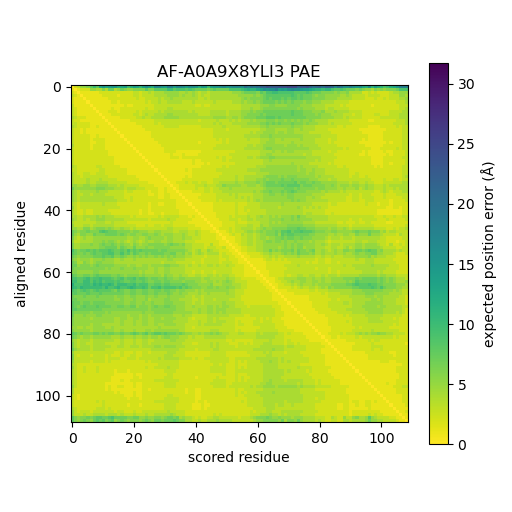00 94.94 105 LEU A N 1
ATOM 832 C CA . LEU A 1 105 ? -1.813 -4.428 0.598 1.00 94.94 105 LEU A CA 1
ATOM 833 C C . LEU A 1 105 ? -1.954 -4.541 -0.925 1.00 94.94 105 LEU A C 1
ATOM 835 O O . LEU A 1 105 ? -1.085 -5.122 -1.571 1.00 94.94 105 LEU A O 1
ATOM 839 N N . ASP A 1 106 ? -3.024 -3.985 -1.497 1.00 93.56 106 ASP A N 1
ATOM 840 C CA . ASP A 1 106 ? -3.241 -3.995 -2.944 1.00 93.56 106 ASP A CA 1
ATOM 841 C C . ASP A 1 106 ? -2.325 -2.995 -3.654 1.00 93.56 106 ASP A C 1
ATOM 843 O O . ASP A 1 106 ? -1.946 -3.214 -4.798 1.00 93.56 106 ASP A O 1
ATOM 847 N N . ASN A 1 107 ? -1.888 -1.938 -2.961 1.00 92.50 107 ASN A N 1
ATOM 848 C CA . ASN A 1 107 ? -0.820 -1.078 -3.448 1.00 92.50 107 ASN A CA 1
ATOM 849 C C . ASN A 1 107 ? 0.530 -1.783 -3.281 1.00 92.50 107 ASN A C 1
ATOM 851 O O . ASN A 1 107 ? 1.207 -1.580 -2.276 1.00 92.50 107 ASN A O 1
ATOM 855 N N . ARG A 1 108 ? 0.916 -2.630 -4.227 1.00 90.69 108 ARG A N 1
ATOM 856 C CA . ARG A 1 108 ? 2.131 -3.450 -4.150 1.00 90.69 108 ARG A CA 1
ATOM 857 C C . ARG A 1 108 ? 3.051 -3.219 -5.351 1.00 90.69 108 ARG A C 1
ATOM 859 O O . ARG A 1 108 ? 2.539 -2.864 -6.411 1.00 90.69 108 ARG A O 1
ATOM 866 N N . PRO A 1 109 ? 4.373 -3.393 -5.175 1.00 88.12 109 PRO A N 1
ATOM 867 C CA . PRO A 1 109 ? 5.310 -3.403 -6.291 1.00 88.12 109 PRO A CA 1
ATOM 868 C C . PRO A 1 109 ? 5.044 -4.565 -7.253 1.00 88.12 109 PRO A C 1
ATOM 870 O O . PRO A 1 109 ? 4.469 -5.592 -6.810 1.00 88.12 109 PRO A O 1
#

Nearest PDB structures (foldseek):
  3uwx-assembly1_B-2  TM=9.832E-01  e=7.085E-10  Geobacillus sp. Y412MC52
  1d2m-assembly1_A  TM=9.877E-01  e=9.069E-10  Thermus thermophilus HB8
  2fdc-assembly2_B  TM=9.686E-01  e=1.026E-09  [Bacillus] caldotenax
  1c4o-assembly1_A  TM=9.873E-01  e=1.788E-09  Thermus thermophilus HB8
  6o8e-assembly2_B  TM=9.570E-01  e=1.681E-09  [Bacillus] caldotenax

Secondary structure (DSSP, 8-state):
-HHHHHHHHTT-HHHHHHHHHHHHHHHHHHHHHS--TTGGGGHHHHTTPPTTPPPP-GGGGS-TTPPP--TTHHHHHHHHHHHHHHHHHHHHHHHHTTSS-GGGGTS--